Protein AF-A0A3D5I0S2-F1 (afdb_monomer)

Sequence (81 aa):
MADGLLTQLFPLLYLTCLGLLLWQAFRVMGRGFSAAQKSVQPPANVHPELLDANGQITEEELLTVRFEAEPSADGSDDHAS

Structure (mmCIF, N/CA/C/O backbone):
data_AF-A0A3D5I0S2-F1
#
_entry.id   AF-A0A3D5I0S2-F1
#
loop_
_atom_site.group_PDB
_atom_site.id
_atom_site.type_symbol
_atom_site.label_atom_id
_atom_site.label_alt_id
_atom_site.label_comp_id
_atom_site.label_asym_id
_atom_site.label_entity_id
_atom_site.label_seq_id
_atom_site.pdbx_PDB_ins_code
_atom_site.Cartn_x
_atom_site.Cartn_y
_atom_site.Cartn_z
_atom_site.occupancy
_atom_site.B_iso_or_equiv
_atom_site.auth_seq_id
_atom_site.auth_comp_id
_atom_site.auth_asym_id
_atom_site.auth_atom_id
_atom_site.pdbx_PDB_model_num
ATOM 1 N N . MET A 1 1 ? 18.609 -1.856 -37.921 1.00 61.38 1 MET A N 1
ATOM 2 C CA . MET A 1 1 ? 18.090 -0.659 -37.207 1.00 61.38 1 MET A CA 1
ATOM 3 C C . MET A 1 1 ? 17.053 -1.020 -36.139 1.00 61.38 1 MET A C 1
ATOM 5 O O . MET A 1 1 ? 17.023 -0.341 -35.124 1.00 61.38 1 MET A O 1
ATOM 9 N N . ALA A 1 2 ? 16.243 -2.074 -36.314 1.00 70.06 2 ALA A N 1
ATOM 10 C CA . ALA A 1 2 ? 15.227 -2.480 -35.332 1.00 70.06 2 ALA A CA 1
ATOM 11 C C . ALA A 1 2 ? 15.796 -3.078 -34.024 1.00 70.06 2 ALA A C 1
ATOM 13 O O . ALA A 1 2 ? 15.213 -2.876 -32.962 1.00 70.06 2 ALA A O 1
ATOM 14 N N . ASP A 1 3 ? 16.955 -3.743 -34.072 1.00 76.94 3 ASP A N 1
ATOM 15 C CA . ASP A 1 3 ? 17.537 -4.434 -32.906 1.00 76.94 3 ASP A CA 1
ATOM 16 C C . ASP A 1 3 ? 17.967 -3.471 -31.790 1.00 76.94 3 ASP A C 1
ATOM 18 O O . ASP A 1 3 ? 17.752 -3.730 -30.606 1.00 76.94 3 AS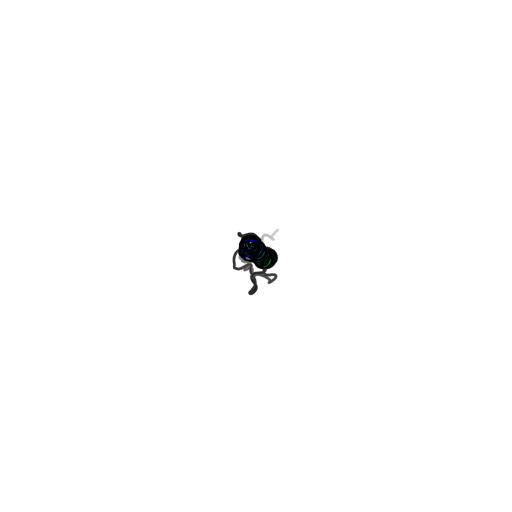P A O 1
ATOM 22 N N . GLY A 1 4 ? 18.505 -2.304 -32.159 1.00 80.00 4 GLY A N 1
ATOM 23 C CA . GLY A 1 4 ? 18.845 -1.250 -31.199 1.00 80.00 4 GLY A CA 1
ATOM 24 C C . GLY A 1 4 ? 17.610 -0.661 -30.512 1.00 80.00 4 GLY A C 1
ATOM 25 O O . GLY A 1 4 ? 17.638 -0.394 -29.313 1.00 80.00 4 GLY A O 1
ATOM 26 N N . LEU A 1 5 ? 16.499 -0.536 -31.245 1.00 80.81 5 LEU A N 1
ATOM 27 C CA . LEU A 1 5 ? 15.240 -0.016 -30.710 1.00 80.81 5 LEU A CA 1
ATOM 28 C C . LEU A 1 5 ? 14.612 -1.004 -29.720 1.00 80.81 5 LEU A C 1
ATOM 30 O O . LEU A 1 5 ? 14.186 -0.591 -28.646 1.00 80.81 5 LEU A O 1
ATOM 34 N N . LEU A 1 6 ? 14.636 -2.307 -30.023 1.00 83.75 6 LEU A N 1
ATOM 35 C CA . LEU A 1 6 ? 14.211 -3.355 -29.086 1.00 83.75 6 LEU A CA 1
ATOM 36 C C . LEU A 1 6 ? 15.051 -3.342 -27.804 1.00 83.75 6 LEU A C 1
ATOM 38 O O . LEU A 1 6 ? 14.497 -3.344 -26.706 1.00 83.75 6 LEU A O 1
ATOM 42 N N . THR A 1 7 ? 16.375 -3.245 -27.935 1.00 88.56 7 THR A N 1
ATOM 43 C CA . THR A 1 7 ? 17.303 -3.255 -26.790 1.00 88.56 7 THR A CA 1
ATOM 44 C C . THR A 1 7 ? 17.110 -2.041 -25.874 1.00 88.56 7 THR A C 1
ATOM 46 O O . THR 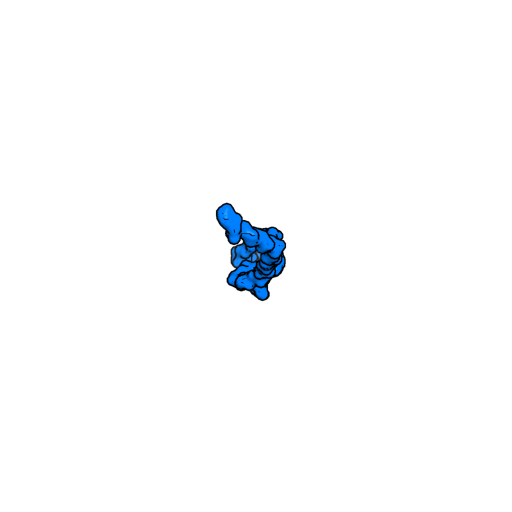A 1 7 ? 17.299 -2.145 -24.666 1.00 88.56 7 THR A O 1
ATOM 49 N N . GLN A 1 8 ? 16.678 -0.904 -26.425 1.00 87.88 8 GLN A N 1
ATOM 50 C CA . GLN A 1 8 ? 16.355 0.303 -25.660 1.00 87.88 8 GLN A CA 1
ATOM 51 C C . GLN A 1 8 ? 14.920 0.296 -25.100 1.00 87.88 8 GLN A C 1
ATOM 53 O O . GLN A 1 8 ? 14.669 0.859 -24.035 1.00 87.88 8 GLN A O 1
ATOM 58 N N . LEU A 1 9 ? 13.978 -0.365 -25.778 1.00 91.25 9 LEU A N 1
ATOM 59 C CA . LEU A 1 9 ? 12.576 -0.453 -25.364 1.00 91.25 9 LEU A CA 1
ATOM 60 C C . LEU A 1 9 ? 12.369 -1.432 -24.201 1.00 91.25 9 LEU A C 1
ATOM 62 O O . LEU A 1 9 ? 11.620 -1.121 -23.277 1.00 91.25 9 LEU A O 1
ATOM 66 N N . PHE A 1 10 ? 13.042 -2.587 -24.213 1.00 90.50 10 PHE A N 1
ATOM 67 C CA . PHE A 1 10 ? 12.940 -3.593 -23.150 1.00 90.50 10 PHE A CA 1
ATOM 68 C C . PHE A 1 10 ? 13.198 -3.049 -21.735 1.00 90.50 10 PHE A C 1
ATOM 70 O O . PHE A 1 10 ? 12.350 -3.278 -20.871 1.00 90.50 10 PHE A O 1
ATOM 77 N N . PRO A 1 11 ? 14.292 -2.313 -21.454 1.00 93.56 11 PRO A N 1
ATOM 78 C CA . PRO A 1 11 ? 14.533 -1.782 -20.115 1.00 93.56 11 PRO A CA 1
ATOM 79 C C . PRO A 1 11 ? 13.504 -0.717 -19.715 1.00 93.56 11 PRO A C 1
ATOM 81 O O . PRO A 1 11 ? 13.078 -0.693 -18.563 1.00 93.56 11 PRO A O 1
ATOM 84 N N . LEU A 1 12 ? 13.038 0.120 -20.649 1.00 94.88 12 LEU A N 1
ATOM 85 C CA . LEU A 1 12 ? 11.983 1.104 -20.374 1.00 94.88 12 LEU A CA 1
ATOM 86 C C . LEU A 1 12 ? 10.650 0.422 -20.041 1.00 94.88 12 LEU A C 1
ATOM 88 O O . LEU A 1 12 ? 9.974 0.795 -19.081 1.00 94.88 12 LEU A O 1
ATOM 92 N N . LEU A 1 13 ? 10.291 -0.618 -20.793 1.00 95.62 13 LEU A N 1
ATOM 93 C CA . LEU A 1 13 ? 9.100 -1.418 -20.531 1.00 95.62 13 LEU A CA 1
ATOM 94 C C . LEU A 1 13 ? 9.209 -2.150 -19.186 1.00 95.62 13 LEU A C 1
ATOM 96 O O . LEU A 1 13 ? 8.268 -2.149 -18.400 1.00 95.62 13 LEU A O 1
ATOM 100 N N . TYR A 1 14 ? 10.380 -2.701 -18.867 1.00 95.00 14 TYR A N 1
ATOM 101 C CA . TYR A 1 14 ? 10.604 -3.367 -17.588 1.00 95.00 14 TYR A CA 1
ATOM 102 C C . TYR A 1 14 ? 10.480 -2.398 -16.406 1.00 95.00 14 TYR A C 1
ATOM 104 O O . TYR A 1 14 ? 9.792 -2.701 -15.434 1.00 95.00 14 TYR A O 1
ATOM 112 N N . LEU A 1 15 ? 11.081 -1.207 -16.500 1.00 96.81 15 LEU A N 1
ATOM 113 C CA . LEU A 1 15 ? 10.990 -0.182 -15.457 1.00 96.81 15 LEU A CA 1
ATOM 114 C C . LEU A 1 15 ? 9.567 0.353 -15.284 1.00 96.81 15 LEU A C 1
ATOM 116 O O . LEU A 1 15 ? 9.127 0.559 -14.155 1.00 96.81 15 LEU A O 1
ATOM 120 N N . THR A 1 16 ? 8.832 0.549 -16.380 1.00 97.12 16 THR A N 1
ATOM 121 C CA . THR A 1 16 ? 7.429 0.982 -16.312 1.00 97.12 16 THR A CA 1
ATOM 122 C C . THR A 1 16 ? 6.545 -0.094 -15.687 1.00 97.12 16 THR A C 1
ATOM 124 O O . THR A 1 16 ? 5.798 0.212 -14.760 1.00 97.12 16 THR A O 1
ATOM 127 N N . CYS A 1 17 ? 6.676 -1.358 -16.099 1.00 97.12 17 CYS A N 1
ATOM 128 C CA . CYS A 1 17 ? 5.979 -2.478 -15.464 1.00 97.12 17 CYS A CA 1
ATOM 129 C C . CYS A 1 17 ? 6.327 -2.596 -13.974 1.00 97.12 17 CYS A C 1
ATOM 131 O O . CYS A 1 17 ? 5.423 -2.712 -13.148 1.00 97.12 17 C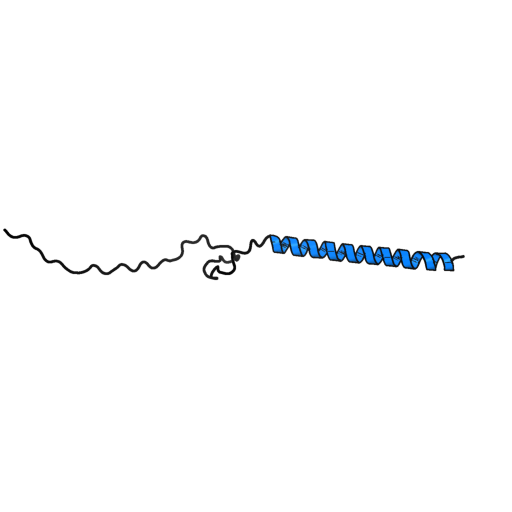YS A O 1
ATOM 133 N N . LEU A 1 18 ? 7.613 -2.513 -13.621 1.00 96.69 18 LEU A N 1
ATOM 134 C CA . LEU A 1 18 ? 8.080 -2.557 -12.235 1.00 96.69 18 LEU A CA 1
ATOM 135 C C . LEU A 1 18 ? 7.484 -1.412 -11.403 1.00 96.69 18 LEU A C 1
ATOM 137 O O . LEU A 1 18 ? 6.973 -1.650 -10.311 1.00 96.69 18 LEU A O 1
ATOM 141 N N . GLY A 1 19 ? 7.499 -0.185 -11.928 1.00 97.75 19 GLY A N 1
ATOM 142 C CA . GLY A 1 19 ? 6.916 0.983 -11.271 1.00 97.75 19 GLY A CA 1
ATOM 143 C C . GLY A 1 19 ? 5.405 0.855 -11.071 1.00 97.75 19 GLY A C 1
ATOM 144 O O . GLY A 1 19 ? 4.901 1.161 -9.991 1.00 97.75 19 GLY A O 1
ATOM 145 N N . LEU A 1 20 ? 4.683 0.339 -12.073 1.00 97.38 20 LEU A N 1
ATOM 146 C CA . LEU A 1 20 ? 3.246 0.071 -11.971 1.00 97.38 20 LEU A CA 1
ATOM 147 C C . LEU A 1 20 ? 2.939 -0.999 -10.920 1.00 97.38 20 LEU A C 1
ATOM 149 O O . LEU A 1 20 ? 2.010 -0.824 -10.135 1.00 97.38 20 LEU A O 1
ATOM 153 N N . LEU A 1 21 ? 3.720 -2.080 -10.875 1.00 96.56 21 LEU A N 1
ATOM 154 C CA . LEU A 1 21 ? 3.570 -3.145 -9.881 1.00 96.56 21 LEU A CA 1
ATOM 155 C C . LEU A 1 21 ? 3.829 -2.628 -8.461 1.00 96.56 21 LEU A C 1
ATOM 157 O O . LEU A 1 21 ? 3.016 -2.880 -7.571 1.00 96.56 21 LEU A O 1
ATOM 161 N N . LEU A 1 22 ? 4.898 -1.848 -8.257 1.00 96.50 22 LEU A N 1
ATOM 162 C CA . LEU A 1 22 ? 5.176 -1.195 -6.974 1.00 96.50 22 LEU A CA 1
ATOM 163 C C . LEU A 1 22 ? 4.021 -0.280 -6.570 1.00 96.50 22 LEU A C 1
ATOM 165 O O . LEU A 1 22 ? 3.489 -0.414 -5.469 1.00 96.50 22 LEU A O 1
ATOM 169 N N . TRP A 1 23 ? 3.587 0.607 -7.471 1.00 96.12 23 TRP A N 1
ATOM 170 C CA . TRP A 1 23 ? 2.460 1.502 -7.214 1.00 96.12 23 TRP A CA 1
ATOM 171 C C . TRP A 1 23 ? 1.221 0.714 -6.798 1.00 96.12 23 TRP A C 1
ATOM 173 O O . TRP A 1 23 ? 0.569 1.062 -5.814 1.00 96.12 23 TRP A O 1
ATOM 183 N N . GLN A 1 24 ? 0.869 -0.341 -7.536 1.00 94.88 24 GLN A N 1
ATOM 184 C CA . GLN A 1 24 ? -0.291 -1.167 -7.216 1.00 94.88 24 GLN A CA 1
ATOM 185 C C . GLN A 1 24 ? -0.165 -1.803 -5.834 1.00 94.88 24 GLN A C 1
ATOM 187 O O . GLN A 1 24 ? -1.114 -1.702 -5.057 1.00 94.88 24 GLN A O 1
ATOM 192 N N . ALA A 1 25 ? 0.989 -2.385 -5.504 1.00 93.00 25 ALA A N 1
ATOM 193 C CA . ALA A 1 25 ? 1.231 -2.987 -4.198 1.00 93.00 25 ALA A CA 1
ATOM 194 C C . ALA A 1 25 ? 1.052 -1.964 -3.063 1.00 93.00 25 ALA A C 1
ATOM 196 O O . ALA A 1 25 ? 0.266 -2.200 -2.143 1.00 93.00 25 ALA A O 1
ATOM 197 N N . PHE A 1 26 ? 1.671 -0.783 -3.173 1.00 92.44 26 PHE A N 1
ATOM 198 C CA . PHE A 1 26 ? 1.499 0.297 -2.193 1.00 92.44 26 PHE A CA 1
ATOM 199 C C . PHE A 1 26 ? 0.044 0.777 -2.109 1.00 92.44 26 PHE A C 1
ATOM 201 O O . PHE A 1 26 ? -0.494 0.964 -1.017 1.00 92.44 26 PHE A O 1
ATOM 208 N N . ARG A 1 27 ? -0.635 0.926 -3.253 1.00 89.31 27 ARG A N 1
ATOM 209 C CA . ARG A 1 27 ? -2.037 1.360 -3.323 1.00 89.31 27 ARG A CA 1
ATOM 210 C C . ARG A 1 27 ? -2.994 0.352 -2.679 1.00 89.31 27 ARG A C 1
ATOM 212 O O . ARG A 1 27 ? -4.008 0.757 -2.108 1.00 89.31 27 ARG A O 1
ATOM 219 N N . VAL A 1 28 ? -2.724 -0.945 -2.810 1.00 87.81 28 VAL A N 1
ATOM 220 C CA . VAL A 1 28 ? -3.510 -2.008 -2.167 1.00 87.81 28 VAL A CA 1
ATOM 221 C C . VAL A 1 28 ? -3.233 -2.032 -0.664 1.00 87.81 28 VAL A C 1
ATOM 223 O O . VAL A 1 28 ? -4.175 -2.051 0.126 1.00 87.81 28 VAL A O 1
ATOM 226 N N . MET A 1 29 ? -1.967 -1.928 -0.260 1.00 82.00 29 MET A N 1
ATOM 227 C CA . MET A 1 29 ? -1.579 -1.944 1.151 1.00 82.00 29 MET A CA 1
ATOM 228 C C . MET A 1 29 ? -2.121 -0.735 1.928 1.00 82.00 29 MET A C 1
ATOM 230 O O . MET A 1 29 ? -2.620 -0.898 3.039 1.00 82.00 29 MET A O 1
ATOM 234 N N . GLY A 1 30 ? -2.130 0.459 1.324 1.00 74.19 30 GLY A N 1
ATOM 235 C CA . GLY A 1 30 ? -2.704 1.662 1.939 1.00 74.19 30 GLY A CA 1
ATOM 236 C C . GLY A 1 30 ? -4.204 1.542 2.243 1.00 74.19 30 GLY A C 1
ATOM 237 O O . GLY A 1 30 ? -4.676 2.076 3.244 1.00 74.19 30 GLY A O 1
ATOM 238 N N . ARG A 1 31 ? -4.958 0.780 1.435 1.00 71.69 31 ARG A N 1
ATOM 239 C CA . ARG A 1 31 ? -6.372 0.477 1.722 1.00 71.69 31 ARG A CA 1
ATOM 240 C C . ARG A 1 31 ? -6.531 -0.504 2.883 1.00 71.69 31 ARG A C 1
ATOM 242 O O . ARG A 1 31 ? -7.421 -0.310 3.704 1.00 71.69 31 ARG A O 1
ATOM 249 N N . GLY A 1 32 ? -5.657 -1.510 2.974 1.00 65.44 32 GLY A N 1
ATOM 250 C CA . GLY A 1 32 ? -5.629 -2.449 4.101 1.00 65.44 32 GLY A CA 1
ATOM 251 C C . GLY A 1 32 ? -5.276 -1.774 5.431 1.00 65.44 32 GLY A C 1
ATOM 252 O O . GLY A 1 32 ? -5.917 -2.034 6.444 1.00 65.44 32 GLY A O 1
ATOM 253 N N . PHE A 1 33 ? -4.322 -0.838 5.417 1.00 63.75 33 PHE A N 1
ATOM 254 C CA . PHE A 1 33 ? -3.931 -0.059 6.597 1.00 63.75 33 PHE A CA 1
ATOM 255 C C . PHE A 1 33 ? -5.040 0.895 7.072 1.00 63.75 33 PHE A C 1
ATOM 257 O O . PHE A 1 33 ? -5.322 0.976 8.264 1.00 63.75 33 PHE A O 1
ATOM 264 N N . SER A 1 34 ? -5.729 1.567 6.143 1.00 59.31 34 SER A N 1
ATOM 265 C CA . SER A 1 34 ? -6.815 2.498 6.482 1.00 59.31 34 SER A CA 1
ATOM 266 C C . SER A 1 34 ? -8.028 1.800 7.123 1.00 59.31 34 SER A C 1
ATOM 268 O O . SER A 1 34 ? -8.697 2.391 7.967 1.00 59.31 34 SER A O 1
ATOM 270 N N . ALA A 1 35 ? -8.278 0.527 6.792 1.00 57.53 35 ALA A N 1
ATOM 271 C CA . ALA A 1 35 ? -9.301 -0.282 7.458 1.00 57.53 35 ALA A CA 1
ATOM 272 C C . ALA A 1 35 ? -8.900 -0.685 8.892 1.00 57.53 35 ALA A C 1
ATOM 274 O O . ALA A 1 35 ? -9.739 -0.645 9.789 1.00 57.53 35 ALA A O 1
ATOM 275 N N . ALA A 1 36 ? -7.621 -1.002 9.129 1.00 57.78 36 ALA A N 1
ATOM 276 C CA . ALA A 1 36 ? -7.098 -1.346 10.457 1.00 57.78 36 ALA A CA 1
ATOM 277 C C . ALA A 1 36 ? -7.033 -0.141 11.414 1.00 57.78 36 ALA A C 1
ATOM 279 O O . ALA A 1 36 ? -7.143 -0.299 12.624 1.00 57.78 36 ALA A O 1
ATOM 280 N N . GLN A 1 37 ? -6.902 1.079 10.888 1.00 55.19 37 GLN A N 1
ATOM 281 C CA . GLN A 1 37 ? -6.867 2.294 11.707 1.00 55.19 37 GLN A CA 1
ATOM 282 C C . GLN A 1 37 ? -8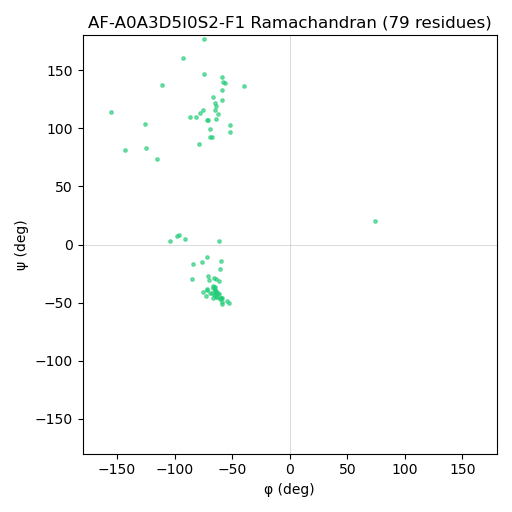.249 2.724 12.231 1.00 55.19 37 GLN A C 1
ATOM 284 O O . GLN A 1 37 ? -8.326 3.547 13.140 1.00 55.19 37 GLN A O 1
ATOM 289 N N . LYS A 1 38 ? -9.342 2.178 11.674 1.00 54.12 38 LYS A N 1
ATOM 290 C CA . LYS A 1 38 ? -10.711 2.469 12.131 1.00 54.12 38 LYS A CA 1
ATOM 291 C C . LYS A 1 38 ? -11.135 1.612 13.328 1.00 54.12 38 LYS A C 1
ATOM 293 O O . LYS A 1 38 ? -12.070 1.990 14.027 1.00 54.12 38 LYS A O 1
ATOM 298 N N . SER A 1 39 ? -10.430 0.515 13.617 1.00 52.66 39 SER A N 1
ATOM 299 C CA . SER A 1 39 ? -10.502 -0.103 14.940 1.00 52.66 39 SER A CA 1
ATOM 300 C C . SER A 1 39 ? -9.625 0.713 15.881 1.00 52.66 39 SER A C 1
ATOM 302 O O . SER A 1 39 ? -8.441 0.430 16.055 1.00 52.66 39 SER A O 1
ATOM 304 N N . VAL A 1 40 ? -10.210 1.758 16.460 1.00 58.41 40 VAL A N 1
ATOM 305 C CA . VAL A 1 40 ? -9.787 2.259 17.767 1.00 58.41 40 VAL A CA 1
ATOM 306 C C . VAL A 1 40 ? -9.800 1.037 18.678 1.00 58.41 40 VAL A C 1
ATOM 308 O O . VAL A 1 40 ? -10.860 0.583 19.088 1.00 58.41 40 VAL A O 1
ATOM 311 N N . GLN A 1 41 ? -8.640 0.410 18.859 1.00 57.81 41 GLN A N 1
ATOM 312 C CA . GLN A 1 41 ? -8.496 -0.734 19.743 1.00 57.81 41 GLN A CA 1
ATOM 313 C C . GLN A 1 41 ? -8.774 -0.225 21.157 1.00 57.81 41 GLN A C 1
ATOM 315 O O . GLN A 1 41 ? -8.014 0.626 21.635 1.00 57.81 41 GLN A O 1
ATOM 320 N N . PRO A 1 42 ? -9.842 -0.691 21.831 1.00 56.06 42 PRO A N 1
ATOM 321 C CA . PRO A 1 42 ? -9.916 -0.515 23.266 1.00 56.06 42 PRO A CA 1
ATOM 322 C C . PRO A 1 42 ? -8.679 -1.197 23.877 1.00 56.06 42 PRO A C 1
ATOM 324 O O . PRO A 1 42 ? -8.176 -2.183 23.325 1.00 56.06 42 PRO A O 1
ATOM 327 N N . PRO A 1 43 ? -8.111 -0.634 24.952 1.00 60.81 43 PRO A N 1
ATOM 328 C CA . PRO A 1 43 ? -6.844 -1.098 25.500 1.00 60.81 43 PRO A CA 1
ATOM 329 C C . PRO A 1 43 ? -6.937 -2.595 25.841 1.00 60.81 43 PRO A C 1
ATOM 331 O O . PRO A 1 43 ? -7.959 -3.074 26.319 1.00 60.81 43 PRO A O 1
ATOM 334 N N . ALA A 1 44 ? -5.879 -3.356 25.550 1.00 60.84 44 ALA A N 1
ATOM 335 C CA . ALA A 1 44 ? -5.860 -4.829 25.562 1.00 60.84 44 ALA A CA 1
ATOM 336 C C . ALA A 1 44 ? -6.155 -5.497 26.930 1.00 60.84 44 ALA A C 1
ATOM 338 O O . ALA A 1 44 ? -6.096 -6.716 27.054 1.00 60.84 44 ALA A O 1
ATOM 339 N N . ASN A 1 45 ? -6.451 -4.703 27.957 1.00 67.44 45 ASN A N 1
ATOM 340 C CA . ASN A 1 45 ? -6.908 -5.106 29.282 1.00 67.44 45 ASN A CA 1
ATOM 341 C C . ASN A 1 45 ? -8.437 -5.015 29.459 1.00 67.44 45 ASN A C 1
ATOM 343 O O . ASN A 1 45 ? -8.922 -5.174 30.578 1.00 67.44 45 ASN A O 1
ATOM 347 N N . VAL A 1 46 ? -9.203 -4.745 28.397 1.00 64.00 46 VAL A N 1
ATOM 348 C CA . VAL A 1 46 ? -10.666 -4.831 28.439 1.00 64.00 46 VAL A CA 1
ATOM 349 C C . VAL A 1 46 ? -11.079 -6.305 28.414 1.00 64.00 46 VAL A C 1
ATOM 351 O O . VAL A 1 46 ? -10.814 -7.026 27.454 1.00 64.00 46 VAL A O 1
ATOM 354 N N . HIS A 1 47 ? -11.700 -6.749 29.505 1.00 63.41 47 HIS A N 1
ATOM 355 C CA . HIS A 1 47 ? -12.303 -8.073 29.637 1.00 63.41 47 HIS A CA 1
ATOM 356 C C . HIS A 1 47 ? -13.368 -8.296 28.543 1.00 63.41 47 HIS A C 1
ATOM 358 O O . HIS A 1 47 ? -14.107 -7.357 28.244 1.00 63.41 47 HIS A O 1
ATOM 364 N N . PRO A 1 48 ? -13.467 -9.492 27.927 1.00 68.50 48 PRO A N 1
ATOM 365 C CA . PRO A 1 48 ? -14.390 -9.746 26.813 1.00 68.50 48 PRO A CA 1
ATOM 366 C C . PRO A 1 48 ? -15.865 -9.540 27.185 1.00 68.50 48 PRO A C 1
ATOM 368 O O . PRO A 1 48 ? -16.681 -9.277 26.311 1.00 68.50 48 PRO A O 1
ATOM 371 N N . GLU A 1 49 ? -16.198 -9.596 28.473 1.00 73.81 49 GLU A N 1
ATOM 372 C CA . GLU A 1 49 ? -17.527 -9.305 29.013 1.00 73.81 49 GLU A CA 1
ATOM 373 C C . GLU A 1 49 ? -17.895 -7.808 28.969 1.00 73.81 49 GLU A C 1
ATOM 375 O O . GLU A 1 49 ? -19.044 -7.456 29.203 1.00 73.81 49 GLU A O 1
ATOM 380 N N . LEU A 1 50 ? -16.936 -6.921 28.677 1.00 70.94 50 LEU A N 1
ATOM 381 C CA . LEU A 1 50 ? -17.143 -5.477 28.510 1.00 70.94 50 LEU A CA 1
ATOM 382 C C . LEU A 1 50 ? -17.325 -5.074 27.042 1.00 70.94 50 LEU A C 1
ATOM 384 O O . LEU A 1 50 ? -17.301 -3.882 26.733 1.00 70.94 50 LEU A O 1
ATOM 388 N N . LEU A 1 51 ? -17.437 -6.043 26.132 1.00 72.62 51 LEU A N 1
ATOM 389 C CA . LEU A 1 51 ? -17.595 -5.802 24.706 1.00 72.62 51 LEU A CA 1
ATOM 390 C C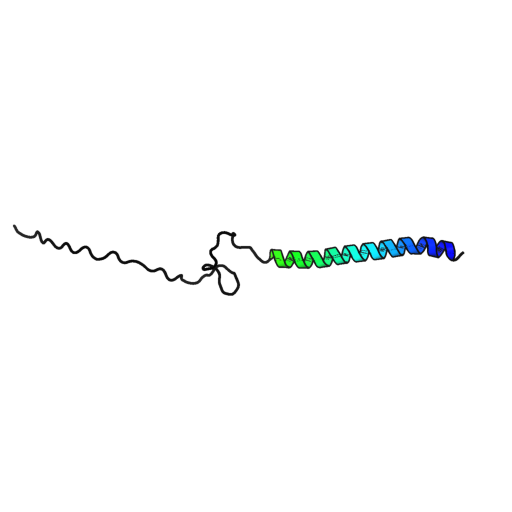 . LEU A 1 51 ? -18.996 -6.212 24.240 1.00 72.62 51 LEU A C 1
ATOM 392 O O . LEU A 1 51 ? -19.496 -7.270 24.610 1.00 72.62 51 LEU A O 1
ATOM 396 N N . ASP A 1 52 ? -19.611 -5.387 23.397 1.00 74.56 52 ASP A N 1
ATOM 397 C CA . ASP A 1 52 ? -20.873 -5.703 22.734 1.00 74.56 52 ASP A CA 1
ATOM 398 C C . ASP A 1 52 ? -20.678 -6.732 21.596 1.00 74.56 52 ASP A C 1
ATOM 400 O O . ASP A 1 52 ? -19.559 -7.120 21.242 1.00 74.56 52 ASP A O 1
ATOM 404 N N . ALA A 1 5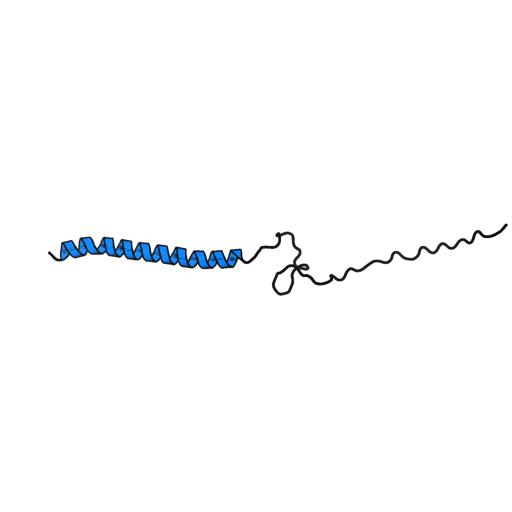3 ? -21.774 -7.157 20.956 1.00 75.62 53 ALA A N 1
ATOM 405 C CA . ALA A 1 53 ? -21.735 -8.105 19.833 1.00 75.62 53 ALA A CA 1
ATOM 406 C C . ALA A 1 53 ? -20.908 -7.622 18.618 1.00 75.62 53 ALA A C 1
ATOM 408 O O . ALA A 1 53 ? -20.588 -8.415 17.730 1.00 75.62 53 ALA A O 1
ATOM 409 N N . ASN A 1 54 ? -20.560 -6.334 18.573 1.00 75.06 54 ASN A N 1
ATOM 410 C CA . ASN A 1 54 ? -19.775 -5.694 17.523 1.00 75.06 54 ASN A CA 1
ATOM 411 C C . ASN A 1 54 ? -18.320 -5.420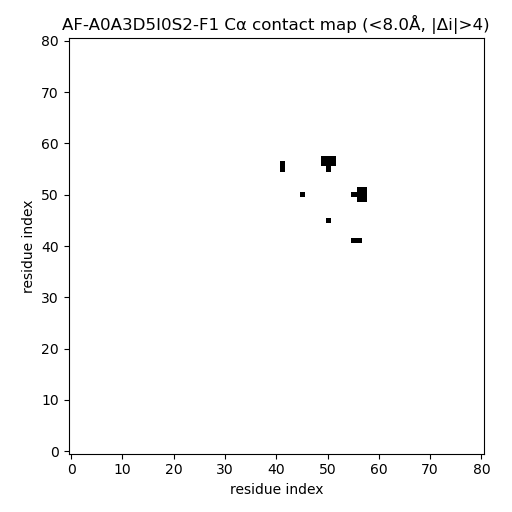 17.959 1.00 75.06 54 ASN A C 1
ATOM 413 O O . ASN A 1 54 ? -17.555 -4.825 17.192 1.00 75.06 54 ASN A O 1
ATOM 417 N N . GLY A 1 55 ? -17.923 -5.839 19.167 1.00 69.06 55 GLY A N 1
ATOM 418 C CA . GLY A 1 55 ? -16.585 -5.634 19.721 1.00 69.06 55 GLY A CA 1
ATOM 419 C C . GLY A 1 55 ? -16.298 -4.197 20.169 1.00 69.06 55 GLY A C 1
ATOM 420 O O . GLY A 1 55 ? -15.129 -3.813 20.240 1.00 69.06 55 GLY A O 1
ATOM 421 N N . GLN A 1 56 ? -17.329 -3.385 20.413 1.00 78.38 56 GLN A N 1
ATOM 422 C CA . GLN A 1 56 ? -17.223 -2.057 21.027 1.00 78.38 56 GLN A CA 1
ATOM 423 C C . GLN A 1 56 ? -17.417 -2.147 22.540 1.00 78.38 56 GLN A C 1
ATOM 425 O O . GLN A 1 56 ? -17.979 -3.122 23.021 1.00 78.38 56 GLN A O 1
ATOM 430 N N . ILE A 1 57 ? -16.964 -1.140 23.294 1.00 76.62 57 ILE A N 1
ATOM 431 C CA . ILE A 1 57 ? -17.225 -1.079 24.740 1.00 76.62 57 ILE A CA 1
ATOM 432 C C . ILE A 1 57 ? -18.734 -1.079 24.973 1.00 76.62 57 ILE A C 1
ATOM 434 O O . ILE A 1 57 ? -19.443 -0.240 24.421 1.00 76.62 57 ILE A O 1
ATOM 438 N N . THR A 1 58 ? -19.199 -2.030 25.776 1.00 74.06 58 THR A N 1
ATOM 439 C CA . THR A 1 58 ? -20.609 -2.165 26.106 1.00 74.06 58 THR A CA 1
ATOM 440 C C . THR A 1 58 ? -21.070 -0.966 26.940 1.00 74.06 58 THR A C 1
ATOM 442 O O . THR A 1 58 ? -20.451 -0.613 27.945 1.00 74.06 58 THR A O 1
ATOM 445 N N . GLU A 1 59 ? -22.138 -0.301 26.497 1.00 75.06 59 GLU A N 1
ATOM 446 C CA . GLU A 1 59 ? -22.817 0.777 27.236 1.00 75.06 59 GLU A CA 1
ATOM 447 C C . GLU A 1 59 ? -23.958 0.230 28.116 1.00 75.06 59 GLU A C 1
ATOM 449 O O . GLU A 1 59 ? -24.716 0.996 28.712 1.00 75.06 59 GLU A O 1
ATOM 454 N N . GLU A 1 60 ? -24.118 -1.097 28.175 1.00 69.00 60 GLU A N 1
ATOM 455 C CA . GLU A 1 60 ? -25.200 -1.739 28.913 1.00 69.00 60 GLU A CA 1
ATOM 456 C C . GLU A 1 60 ? -24.971 -1.708 30.432 1.00 69.00 60 GLU A C 1
ATOM 458 O O . GLU A 1 60 ? -23.844 -1.764 30.930 1.00 69.00 60 GLU A O 1
ATOM 463 N N . GLU A 1 61 ? -26.064 -1.612 31.191 1.00 64.12 61 GLU A N 1
ATOM 464 C CA . GLU A 1 61 ? -26.020 -1.657 32.651 1.00 64.12 61 GLU A CA 1
ATOM 465 C C . GLU A 1 61 ? -25.645 -3.075 33.103 1.00 64.12 61 GLU A C 1
ATOM 467 O O . GLU A 1 61 ? -26.473 -3.988 33.120 1.00 64.12 61 GLU A O 1
ATOM 472 N N . LEU A 1 62 ? -24.369 -3.271 33.447 1.00 69.62 62 LEU A N 1
ATOM 473 C CA . LEU A 1 62 ? -23.872 -4.545 33.958 1.00 69.62 62 LEU A CA 1
ATOM 474 C C . LEU A 1 62 ? -24.628 -4.934 35.231 1.00 69.62 62 LEU A C 1
ATOM 476 O O . LEU A 1 62 ? -24.773 -4.140 36.166 1.00 69.62 62 LEU A O 1
ATOM 480 N N . LEU A 1 63 ? -25.067 -6.191 35.283 1.00 67.19 63 LEU A N 1
ATOM 481 C CA . LEU A 1 63 ? -25.824 -6.740 36.401 1.00 67.19 63 LEU A CA 1
ATOM 482 C C . LEU A 1 63 ? -24.928 -6.827 37.647 1.00 67.19 63 LEU A C 1
ATOM 484 O O . LEU A 1 63 ? -24.199 -7.795 37.858 1.00 67.19 63 LEU A O 1
ATOM 488 N N . THR A 1 64 ? -24.952 -5.782 38.471 1.00 71.25 64 THR A N 1
ATOM 489 C CA . THR A 1 64 ? -24.193 -5.735 39.721 1.00 71.25 64 THR A CA 1
ATOM 490 C C . THR A 1 64 ? -25.018 -6.364 40.836 1.00 71.25 64 THR A C 1
ATOM 492 O O . THR A 1 64 ? -26.027 -5.821 41.281 1.00 71.25 64 THR A O 1
ATOM 495 N N . VAL A 1 65 ? -24.595 -7.538 41.306 1.00 73.00 65 VAL A N 1
ATOM 496 C CA . VAL A 1 65 ? -25.183 -8.143 42.504 1.00 73.00 65 VAL A CA 1
ATOM 497 C C . VAL A 1 65 ? -24.720 -7.327 43.708 1.00 73.00 65 VAL A C 1
ATOM 499 O O . VAL A 1 65 ? -23.552 -7.370 44.095 1.00 73.00 65 VAL A O 1
ATOM 502 N N . ARG A 1 66 ? -25.632 -6.542 44.287 1.00 68.69 66 ARG A N 1
ATOM 503 C CA . ARG A 1 66 ? -25.412 -5.885 45.576 1.00 68.69 66 ARG A CA 1
ATOM 504 C C . ARG A 1 66 ? -25.693 -6.911 46.661 1.00 68.69 66 ARG A C 1
ATOM 506 O O . ARG A 1 66 ? -26.835 -7.310 46.851 1.00 68.69 66 ARG A O 1
ATOM 513 N N . PHE A 1 67 ? -24.648 -7.353 47.347 1.00 77.81 67 PHE A N 1
ATOM 514 C CA . PHE A 1 67 ? -24.825 -8.106 48.580 1.00 77.81 67 PHE A CA 1
ATOM 515 C C . PHE A 1 67 ? -25.326 -7.126 49.639 1.00 77.81 67 PHE A C 1
ATOM 517 O O . PHE A 1 67 ? -24.580 -6.250 50.080 1.00 77.81 67 PHE A O 1
ATOM 524 N N . GLU A 1 68 ? -26.604 -7.221 49.994 1.00 75.44 68 GLU A N 1
ATOM 525 C CA . GLU A 1 68 ? -27.113 -6.554 51.185 1.00 75.44 68 GLU A CA 1
ATOM 526 C C . GLU A 1 68 ? -26.415 -7.196 52.386 1.00 75.44 68 GLU A C 1
ATOM 528 O O . GLU A 1 68 ? -26.445 -8.414 52.562 1.00 75.44 68 GLU A O 1
ATOM 533 N N . ALA A 1 69 ? -25.707 -6.386 53.173 1.00 65.94 69 ALA A N 1
ATOM 534 C CA . ALA A 1 69 ? -25.245 -6.837 54.472 1.00 65.94 69 ALA A CA 1
ATOM 535 C C . ALA A 1 69 ? -26.497 -7.110 55.312 1.00 65.94 69 ALA A C 1
ATOM 537 O O . ALA A 1 69 ? -27.313 -6.206 55.495 1.00 65.94 69 ALA A O 1
ATOM 538 N N . GLU A 1 70 ? -26.654 -8.361 55.751 1.00 68.62 70 GLU A N 1
ATOM 539 C CA . GLU A 1 70 ? -27.701 -8.806 56.675 1.00 68.62 70 GLU A CA 1
ATOM 540 C C . GLU A 1 70 ? -27.939 -7.753 57.772 1.00 68.62 70 GLU A C 1
ATOM 542 O O . GLU A 1 70 ? -26.965 -7.213 58.314 1.00 68.62 70 GLU A O 1
ATOM 547 N N . PRO A 1 71 ? -29.200 -7.447 58.127 1.00 60.72 71 PRO A N 1
ATOM 548 C CA . PRO A 1 71 ? -29.469 -6.570 59.250 1.00 60.72 71 PRO A CA 1
ATOM 549 C C . PRO A 1 71 ? -28.913 -7.238 60.504 1.00 60.72 71 PRO A C 1
ATOM 551 O O . PRO A 1 71 ? -29.411 -8.277 60.938 1.00 60.72 71 PRO A O 1
ATOM 554 N N . SER A 1 72 ? -27.869 -6.643 61.080 1.00 58.53 72 SER A N 1
ATOM 555 C CA . SER A 1 72 ? -27.386 -6.982 62.410 1.00 58.53 72 SER A CA 1
ATOM 556 C C . SER A 1 72 ? -28.580 -6.929 63.359 1.00 58.53 72 SER A C 1
ATOM 558 O O . SER A 1 72 ? -29.064 -5.853 63.712 1.00 58.53 72 SER A O 1
ATOM 560 N N . ALA A 1 73 ? -29.096 -8.097 63.723 1.00 63.72 73 ALA A N 1
ATOM 561 C CA . ALA A 1 73 ? -30.060 -8.238 64.787 1.00 63.72 73 ALA A CA 1
ATOM 562 C C . ALA A 1 73 ? -29.327 -7.942 66.097 1.00 63.72 73 ALA A C 1
ATOM 564 O O . ALA A 1 73 ? -28.706 -8.828 66.673 1.00 63.72 73 ALA A O 1
ATOM 565 N N . ASP A 1 74 ? -29.373 -6.689 66.537 1.00 56.62 74 ASP A N 1
ATOM 566 C CA . ASP A 1 74 ? -29.154 -6.355 67.939 1.00 56.62 74 ASP A CA 1
ATOM 567 C C . ASP A 1 74 ? -30.087 -5.211 68.329 1.00 56.62 74 ASP A C 1
ATOM 569 O O . ASP A 1 74 ? -29.756 -4.026 68.286 1.00 56.62 74 ASP A O 1
ATOM 573 N N . GLY A 1 75 ? -31.326 -5.601 68.620 1.00 60.44 75 GLY A N 1
ATOM 574 C CA . GLY A 1 75 ? -32.162 -4.833 69.519 1.00 60.44 75 GLY A CA 1
ATOM 575 C C . GLY A 1 75 ? -31.715 -5.140 70.942 1.00 60.44 75 GLY A C 1
ATOM 576 O O . GLY A 1 75 ? -31.928 -6.251 71.423 1.00 60.44 75 GLY A O 1
ATOM 577 N N . SER A 1 76 ? -31.148 -4.149 71.620 1.00 56.53 76 SER A N 1
ATOM 578 C CA . SER A 1 76 ? -31.229 -4.073 73.073 1.00 56.53 76 SER A CA 1
ATOM 579 C C . SER A 1 76 ? -31.795 -2.711 73.443 1.00 56.53 76 SER A C 1
ATOM 581 O O . SER A 1 76 ? -31.145 -1.669 73.332 1.00 56.53 76 SER A O 1
ATOM 583 N N . ASP A 1 77 ? -33.064 -2.756 73.810 1.00 65.38 77 ASP A N 1
ATOM 584 C CA . ASP A 1 77 ? -33.863 -1.656 74.306 1.00 65.38 77 ASP A CA 1
ATOM 585 C C . ASP A 1 77 ? -33.295 -1.155 75.643 1.00 65.38 77 ASP A C 1
ATOM 587 O O . ASP A 1 77 ? -33.482 -1.804 76.666 1.00 65.38 77 ASP A O 1
ATOM 591 N N . ASP A 1 78 ? -32.674 0.025 75.666 1.00 58.72 78 ASP A N 1
ATOM 592 C CA . ASP A 1 78 ? -32.336 0.719 76.916 1.00 58.72 78 ASP A CA 1
ATOM 593 C C . ASP A 1 78 ? -33.128 2.027 77.007 1.00 58.72 78 ASP A C 1
ATOM 595 O O . ASP A 1 78 ? -32.624 3.135 76.820 1.00 58.72 78 ASP A O 1
ATOM 599 N N . HIS A 1 79 ? -34.424 1.882 77.288 1.00 51.50 79 HIS A N 1
ATOM 600 C CA . HIS A 1 79 ? -35.286 2.973 77.730 1.00 51.50 79 HIS A CA 1
ATOM 601 C C . HIS A 1 79 ? -35.959 2.576 79.051 1.00 51.50 79 HIS A C 1
ATOM 603 O O . HIS 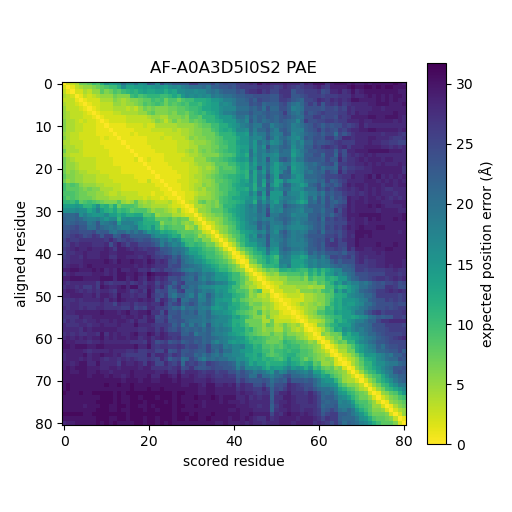A 1 79 ? -37.103 2.128 79.062 1.00 51.50 79 HIS A O 1
ATOM 609 N N . ALA A 1 80 ? -35.269 2.753 80.184 1.00 57.62 80 ALA A N 1
ATOM 610 C CA . ALA A 1 80 ? -35.914 2.809 81.497 1.00 57.62 80 ALA A CA 1
ATOM 611 C C . ALA A 1 80 ? -35.090 3.585 82.544 1.00 57.62 80 ALA A C 1
ATOM 613 O O . ALA A 1 80 ? -34.083 3.087 83.037 1.00 57.62 80 ALA A O 1
ATOM 614 N N . SER A 1 81 ? -35.683 4.718 82.950 1.00 54.03 81 SER A N 1
ATOM 615 C CA . SER A 1 81 ? -35.508 5.516 84.185 1.00 54.03 81 SER A CA 1
ATOM 616 C C . SER A 1 81 ? -34.272 6.401 84.334 1.00 54.03 81 SER A C 1
ATOM 618 O O . SER A 1 81 ? -33.176 5.882 84.621 1.00 5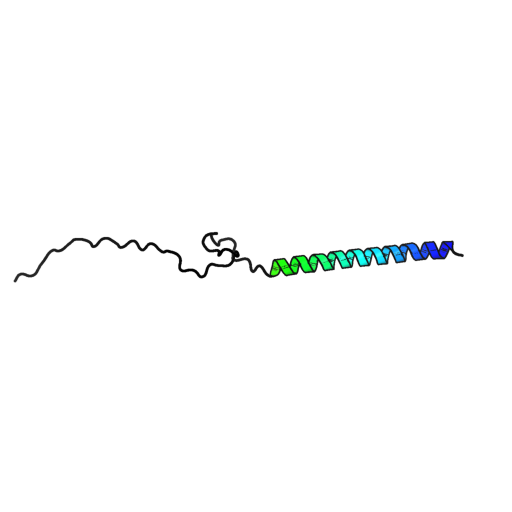4.03 81 SER A O 1
#

Mean predicted aligned error: 18.23 Å

pLDDT: mean 74.09, std 14.14, range [51.5, 97.75]

Solvent-accessible surface area (backbone atoms only — not comparable to full-atom values): 5411 Å² total; per-residue (Å²): 120,66,67,64,51,50,66,58,44,52,59,53,52,49,51,50,52,50,52,52,52,51,50,49,52,54,58,53,49,52,55,57,50,58,58,58,65,69,56,75,71,73,64,94,82,65,56,76,90,49,38,39,102,85,71,43,78,50,87,68,86,74,88,74,84,76,80,75,77,76,80,81,87,73,89,76,89,87,84,81,134

Foldseek 3Di:
DVVVVVVVVVVVVVVVVVVVVVVVVVVVVVVVVVVVVVPPDDPPPDDPVQADPVRHGDPDDPDDDDDDDPPPPDDDDDDDD

Radius of gyration: 35.74 Å; Cα contacts (8 Å, |Δi|>4): 10; chains: 1; bounding box: 55×15×121 Å

Secondary structure (DSSP, 8-state):
-HHHHHHHHHHHHHHHHHHHHHHHHHHHHHHHHHHHTT-----TT--GGGB-TTSSBP-S---------------------